Protein AF-A0A251RVS4-F1 (afdb_monomer_lite)

Secondary structure (DSSP, 8-state):
------------S-SS-TT--HHHHHHHHHTT--SSHHHHHHHHHHHHHHHHHHS-TTSHHHHHHHHHHHHHHHHHHHHHHHS-------TT--

Organism: Helianthus annuus (NCBI:txid4232)

Radius of gyration: 18.25 Å; chains: 1; bounding box: 47×35×57 Å

InterPro domains:
  IPR001487 Bromodomain [PF00439] (20-66)
  IPR001487 Bromodomain [PR00503] (25-43)
  IPR001487 Bromodomain [PR00503] (43-62)
  IPR001487 Bromodomain [PS50014] (20-62)
  IPR001487 Bromodomain [SM00297] (1-81)
  IPR036427 Bromodomain-like superfamily [G3DSA:1.20.920.10] (13-90)
  IPR036427 Bromodomain-like superfamily [SSF47370] (21-83)

Sequence (94 aa):
MGGVGTRKNKSTFTDKPILLDLGLVKLNLSKNMYSSPLDFASDVRLVFENAMLYNPKTDEVHGMAHQLLSYFEMLFRPIQAKLPTNQRVNWFLL

Foldseek 3Di:
DDDDDDDDDPDDDPPDDPPQDVVVLVVCVVVVVDPDPVSSLVSLLVNLVVQLVVDDPPDVSNVVSVVVNVVVCVVCVVVVVPDPPDDPPPVPDD

Structure (mmCIF, N/CA/C/O backbone):
data_AF-A0A251RVS4-F1
#
_entry.id   AF-A0A251RVS4-F1
#
loop_
_atom_site.group_PDB
_atom_site.id
_atom_site.type_symbol
_atom_site.label_atom_id
_atom_site.label_alt_id
_atom_site.label_comp_id
_atom_site.label_asym_id
_atom_site.label_entity_id
_atom_site.label_seq_id
_atom_site.pdbx_PDB_ins_code
_atom_site.Cartn_x
_atom_site.Cartn_y
_atom_site.Cartn_z
_atom_site.occupancy
_atom_site.B_iso_or_equiv
_atom_site.auth_seq_id
_atom_site.auth_comp_id
_atom_site.auth_asym_id
_atom_site.auth_atom_id
_atom_site.pdbx_PDB_model_num
ATOM 1 N N . MET A 1 1 ? 14.714 23.353 43.796 1.00 42.38 1 MET A N 1
ATOM 2 C CA . MET A 1 1 ? 13.468 22.580 43.591 1.00 42.38 1 MET A CA 1
ATOM 3 C C . MET A 1 1 ? 12.935 22.903 42.210 1.00 42.38 1 MET A C 1
ATOM 5 O O . MET A 1 1 ? 12.889 24.076 41.876 1.00 42.38 1 MET A O 1
ATOM 9 N N . GLY A 1 2 ? 12.583 21.885 41.425 1.00 36.44 2 GLY A N 1
ATOM 10 C CA . GLY A 1 2 ? 11.978 22.056 40.102 1.00 36.44 2 GLY A CA 1
ATOM 11 C C . GLY A 1 2 ? 12.596 21.156 39.038 1.00 36.44 2 GLY A C 1
ATOM 12 O O . GLY A 1 2 ? 13.162 21.648 38.071 1.00 36.44 2 GLY A O 1
ATOM 13 N N . GLY A 1 3 ? 12.519 19.838 39.229 1.00 43.25 3 GLY A N 1
ATOM 14 C CA . GLY A 1 3 ? 12.667 18.907 38.117 1.00 43.25 3 GLY A CA 1
ATOM 15 C C . GLY A 1 3 ? 11.354 18.844 37.345 1.00 43.25 3 GLY A C 1
ATOM 16 O O . GLY A 1 3 ? 10.309 18.647 37.956 1.00 43.25 3 GLY A O 1
ATOM 17 N N . VAL A 1 4 ? 11.410 18.963 36.020 1.00 46.00 4 VAL A N 1
ATOM 18 C CA . VAL A 1 4 ? 10.419 18.358 35.125 1.00 46.00 4 VAL A CA 1
ATOM 19 C C . VAL A 1 4 ? 11.183 17.759 33.958 1.00 46.00 4 VAL A C 1
ATOM 21 O O . VAL A 1 4 ? 11.909 18.439 33.235 1.00 46.00 4 VAL A O 1
ATOM 24 N N . GLY A 1 5 ? 11.059 16.443 33.843 1.00 42.41 5 GLY A N 1
ATOM 25 C CA . GLY A 1 5 ? 11.677 15.654 32.805 1.00 42.41 5 GLY A CA 1
ATOM 26 C C . GLY A 1 5 ? 11.019 15.827 31.440 1.00 42.41 5 GLY A C 1
ATOM 27 O O . GLY A 1 5 ? 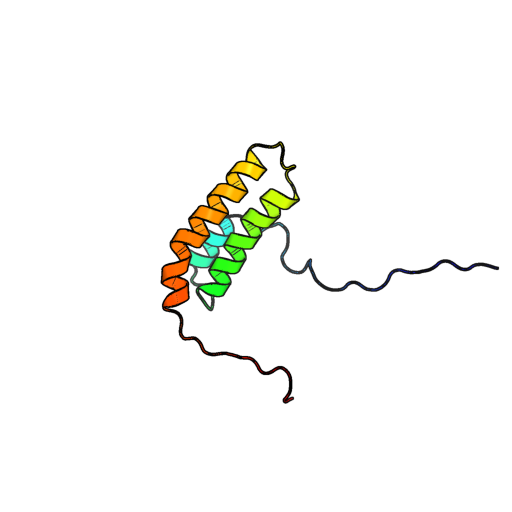9.826 16.076 31.301 1.00 42.41 5 GLY A O 1
ATOM 28 N N . THR A 1 6 ? 11.863 15.559 30.448 1.00 47.44 6 THR A N 1
ATOM 29 C CA . THR A 1 6 ? 11.572 14.792 29.235 1.00 47.44 6 THR A CA 1
ATOM 30 C C . THR A 1 6 ? 10.482 15.315 28.303 1.00 47.44 6 THR A C 1
ATOM 32 O O . THR A 1 6 ? 9.299 15.036 28.472 1.00 47.44 6 THR A O 1
ATOM 35 N N . ARG A 1 7 ? 10.920 15.767 27.128 1.00 39.56 7 ARG A N 1
ATOM 36 C CA . ARG A 1 7 ? 10.502 15.068 25.909 1.00 39.56 7 ARG A CA 1
ATOM 37 C C . ARG A 1 7 ? 11.749 14.6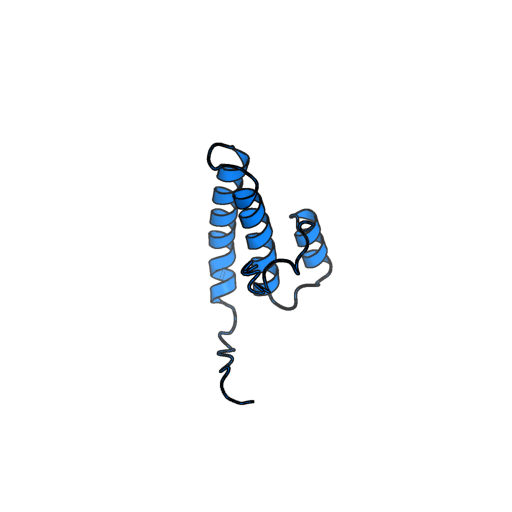32 25.165 1.00 39.56 7 ARG A C 1
ATOM 39 O O . ARG A 1 7 ? 12.457 15.445 24.584 1.00 39.56 7 ARG A O 1
ATOM 46 N N . LYS A 1 8 ? 12.042 13.331 25.238 1.00 44.81 8 LYS A N 1
ATOM 47 C CA . LYS A 1 8 ? 12.976 12.713 24.303 1.00 44.81 8 LYS A CA 1
ATOM 48 C C . LYS A 1 8 ? 12.452 13.011 22.903 1.00 44.81 8 LYS A C 1
ATOM 50 O O . LYS A 1 8 ? 11.310 12.674 22.597 1.00 44.81 8 LYS A O 1
ATOM 55 N N . ASN A 1 9 ? 13.280 13.661 22.099 1.00 42.19 9 ASN A N 1
ATOM 56 C CA . ASN A 1 9 ? 13.092 13.761 20.666 1.00 42.19 9 ASN A CA 1
ATOM 57 C C . ASN A 1 9 ? 12.937 12.337 20.100 1.00 42.19 9 ASN A C 1
ATOM 59 O O . ASN A 1 9 ? 13.912 11.595 20.012 1.00 42.19 9 ASN A O 1
ATOM 63 N N . LYS A 1 10 ? 11.704 11.945 19.770 1.00 42.12 10 LYS A N 1
ATOM 64 C CA . LYS A 1 10 ? 11.425 10.829 18.867 1.00 42.12 10 LYS A CA 1
ATOM 65 C C . LYS A 1 10 ? 11.119 11.438 17.507 1.00 42.12 10 LYS A C 1
ATOM 67 O O . LYS A 1 10 ? 9.962 11.623 17.148 1.00 42.12 10 LYS A O 1
ATOM 72 N N . SER A 1 11 ? 12.170 11.813 16.790 1.00 48.28 11 SER A N 1
ATOM 73 C CA . SER A 1 11 ? 12.065 12.039 15.354 1.00 48.28 11 SER A CA 1
ATOM 74 C C . SER A 1 11 ? 11.687 10.711 14.686 1.00 48.28 11 SER A C 1
ATOM 76 O O . SER A 1 11 ? 12.169 9.663 15.115 1.00 48.28 11 SER A O 1
ATOM 78 N N . THR A 1 12 ? 10.891 10.803 13.616 1.00 47.75 12 THR A N 1
ATOM 79 C CA . THR A 1 12 ? 10.540 9.780 12.602 1.00 47.75 12 THR A CA 1
ATOM 80 C C . THR A 1 12 ? 9.226 8.994 12.795 1.00 47.75 12 THR A C 1
ATOM 82 O O . THR A 1 12 ? 9.188 7.946 13.428 1.00 47.75 12 THR A O 1
ATOM 85 N N . PHE A 1 13 ? 8.144 9.520 12.191 1.00 54.47 13 PHE A N 1
ATOM 86 C CA . PHE A 1 13 ? 7.037 8.761 11.554 1.00 54.47 13 PHE A CA 1
ATOM 87 C C . PHE A 1 13 ? 6.133 9.664 10.670 1.00 54.47 13 PHE A C 1
ATOM 89 O O . PHE A 1 13 ? 5.332 9.165 9.892 1.00 54.47 13 PHE A O 1
ATOM 96 N N . THR A 1 14 ? 6.248 10.997 10.747 1.00 41.88 14 THR A N 1
ATOM 97 C CA . THR A 1 14 ? 5.251 11.943 10.201 1.00 41.88 14 THR A CA 1
ATOM 98 C C . THR A 1 14 ? 5.707 12.766 8.988 1.00 41.88 14 THR A C 1
ATOM 100 O O . THR A 1 14 ? 5.321 13.926 8.885 1.00 41.88 14 THR A O 1
ATOM 103 N N . ASP A 1 15 ? 6.493 12.206 8.066 1.00 51.75 15 ASP A N 1
ATOM 104 C CA . ASP A 1 15 ? 6.853 12.934 6.828 1.00 51.75 15 ASP A CA 1
ATOM 105 C C . ASP A 1 15 ? 5.963 12.571 5.626 1.00 51.75 15 ASP A C 1
ATOM 107 O O . ASP A 1 15 ? 5.922 13.311 4.644 1.00 51.75 15 ASP A O 1
ATOM 111 N N . LYS A 1 16 ? 5.181 11.481 5.702 1.00 52.38 16 LYS A N 1
ATOM 112 C CA . LYS A 1 16 ? 4.075 11.235 4.764 1.00 52.38 16 LYS A CA 1
ATOM 113 C C . LYS A 1 16 ? 2.770 11.703 5.406 1.00 52.38 16 LYS A C 1
ATOM 115 O O . LYS A 1 16 ? 2.322 11.076 6.366 1.00 52.38 16 LYS A O 1
ATOM 120 N N . PRO A 1 17 ? 2.162 12.805 4.933 1.00 52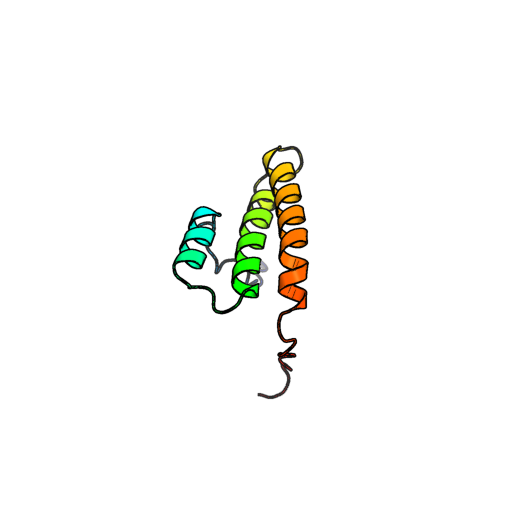.88 17 PRO A N 1
ATOM 121 C CA . PRO A 1 17 ? 0.894 13.257 5.478 1.00 52.88 17 PRO A CA 1
ATOM 122 C C . PRO A 1 17 ? -0.187 12.191 5.260 1.00 52.88 17 PRO A C 1
ATOM 124 O O . PRO A 1 17 ? -0.144 11.422 4.301 1.00 52.88 17 PRO A O 1
ATOM 127 N N . ILE A 1 18 ? -1.206 12.225 6.119 1.00 57.25 18 ILE A N 1
ATOM 128 C CA . ILE A 1 18 ? -2.427 11.391 6.147 1.00 57.25 18 ILE A CA 1
ATOM 129 C C . ILE A 1 18 ? -3.262 11.522 4.839 1.00 57.25 18 ILE A C 1
ATOM 131 O O . ILE A 1 18 ? -4.357 10.994 4.719 1.00 57.25 18 ILE A O 1
ATOM 135 N N . LEU A 1 19 ? -2.744 12.226 3.829 1.00 68.62 19 LEU A N 1
ATOM 136 C CA . LEU A 1 19 ? -3.359 12.474 2.524 1.00 68.62 19 LEU A CA 1
ATOM 137 C C . LEU A 1 19 ? -3.236 11.293 1.551 1.00 68.62 19 LEU A C 1
ATOM 139 O O . LEU A 1 19 ? -3.697 11.392 0.417 1.00 68.62 19 LEU A O 1
ATOM 143 N N . LEU A 1 20 ? -2.567 10.208 1.944 1.00 86.00 20 LEU A N 1
ATOM 144 C CA . LEU A 1 20 ? -2.420 9.049 1.078 1.00 86.00 20 LEU A CA 1
ATOM 145 C C . LEU A 1 20 ? -3.674 8.176 1.143 1.00 86.00 20 LEU A C 1
ATOM 147 O O . LEU A 1 20 ? -3.940 7.514 2.144 1.00 86.00 20 LEU A O 1
ATOM 151 N N . ASP A 1 21 ? -4.405 8.151 0.037 1.00 93.38 21 ASP A N 1
ATOM 152 C CA . ASP A 1 21 ? -5.499 7.227 -0.235 1.00 93.38 21 ASP A CA 1
ATOM 153 C C . ASP A 1 21 ? -5.247 6.474 -1.555 1.00 93.38 21 ASP A C 1
ATOM 155 O O . ASP A 1 21 ? -4.307 6.767 -2.303 1.00 93.38 21 ASP A O 1
ATOM 159 N N . LEU A 1 22 ? -6.092 5.488 -1.871 1.00 95.00 22 LEU A N 1
ATOM 160 C CA . LEU A 1 22 ? -5.952 4.713 -3.111 1.00 95.00 22 LEU A CA 1
ATOM 161 C C . LEU A 1 22 ? -6.158 5.559 -4.381 1.00 95.00 22 LEU A C 1
ATOM 163 O O . LEU A 1 22 ? -5.671 5.179 -5.447 1.00 95.00 22 LEU A O 1
ATOM 167 N N . GLY A 1 23 ? -6.849 6.698 -4.290 1.00 95.81 23 GLY A N 1
ATOM 168 C CA . GLY A 1 23 ? -6.985 7.659 -5.382 1.00 95.81 23 GLY A CA 1
ATOM 169 C C . GLY A 1 23 ? -5.653 8.334 -5.706 1.00 95.81 23 GLY A C 1
ATOM 170 O O . GLY A 1 23 ? -5.256 8.376 -6.874 1.00 95.81 23 GLY A O 1
ATOM 171 N N . LEU A 1 24 ? -4.920 8.778 -4.684 1.00 94.94 24 LEU A N 1
ATOM 172 C CA . LEU A 1 24 ? -3.580 9.339 -4.833 1.00 94.94 24 LEU A CA 1
ATOM 173 C C . LEU A 1 24 ? -2.571 8.284 -5.305 1.00 94.94 24 LEU A C 1
ATOM 175 O O . LEU A 1 24 ? -1.799 8.557 -6.224 1.00 94.94 24 LEU A O 1
ATOM 179 N N . VAL A 1 25 ? -2.618 7.063 -4.759 1.00 96.44 25 VAL A N 1
ATOM 180 C CA . VAL A 1 25 ? -1.775 5.949 -5.233 1.00 96.44 25 VAL A CA 1
ATOM 181 C C . VAL A 1 25 ? -2.018 5.673 -6.718 1.00 96.44 25 VAL A C 1
ATOM 183 O O . VAL A 1 25 ? -1.073 5.577 -7.503 1.00 96.44 25 VAL A O 1
ATOM 186 N N . LYS A 1 26 ? -3.288 5.599 -7.136 1.00 97.12 26 LYS A N 1
ATOM 187 C CA . LYS A 1 26 ? -3.664 5.409 -8.543 1.00 97.12 26 LYS A CA 1
ATOM 188 C C . LYS A 1 26 ? -3.153 6.551 -9.422 1.00 97.12 26 LYS A C 1
ATOM 190 O O . LYS A 1 26 ? -2.632 6.294 -10.508 1.00 97.12 26 LYS A O 1
ATOM 195 N N . LEU A 1 27 ? -3.279 7.796 -8.962 1.00 96.62 27 LEU A N 1
ATOM 196 C CA . LEU A 1 27 ? -2.784 8.970 -9.678 1.00 96.62 27 LEU A CA 1
ATOM 197 C C . LEU A 1 27 ? -1.263 8.906 -9.863 1.00 96.62 27 LEU A C 1
ATOM 199 O O . LEU A 1 27 ? -0.783 9.051 -10.987 1.00 96.62 27 LEU A O 1
ATOM 203 N N . ASN A 1 28 ? -0.517 8.643 -8.792 1.00 96.25 28 ASN A N 1
ATOM 204 C CA . ASN A 1 28 ? 0.942 8.551 -8.819 1.00 96.25 28 ASN A CA 1
ATOM 205 C C . ASN A 1 28 ? 1.424 7.416 -9.727 1.00 96.25 28 ASN A C 1
ATOM 207 O O . ASN A 1 28 ? 2.350 7.617 -10.515 1.00 96.25 28 ASN A O 1
ATOM 211 N N . LEU A 1 29 ? 0.745 6.265 -9.694 1.00 97.12 29 LEU A N 1
ATOM 212 C CA . LEU A 1 29 ? 1.021 5.157 -10.606 1.00 97.12 29 LEU A CA 1
ATOM 213 C C . LEU A 1 29 ? 0.788 5.570 -12.067 1.00 97.12 29 LEU A C 1
ATOM 215 O O . LEU A 1 29 ? 1.655 5.354 -12.907 1.00 97.12 29 LEU A O 1
ATOM 219 N N . SER A 1 30 ? -0.340 6.226 -12.365 1.00 97.81 30 SER A N 1
ATOM 220 C CA . SER A 1 30 ? -0.673 6.673 -13.730 1.00 97.81 30 SER A CA 1
ATOM 221 C C . SER A 1 30 ? 0.277 7.741 -14.280 1.00 97.81 30 SER A C 1
ATOM 223 O O . SER A 1 30 ? 0.473 7.834 -15.488 1.00 97.81 30 SER A O 1
ATOM 225 N N . LYS A 1 31 ? 0.882 8.536 -13.391 1.00 97.56 31 LYS A N 1
ATOM 226 C CA . LYS A 1 31 ? 1.860 9.577 -13.724 1.00 97.56 31 LYS A CA 1
ATOM 227 C C . LYS A 1 31 ? 3.306 9.076 -13.701 1.00 97.56 31 LYS A C 1
ATOM 229 O O . LYS A 1 31 ? 4.215 9.884 -13.849 1.00 97.56 31 LYS A O 1
ATOM 234 N N . ASN A 1 32 ? 3.519 7.771 -13.515 1.00 96.31 32 ASN A N 1
ATOM 235 C CA . ASN A 1 32 ? 4.842 7.153 -13.453 1.00 96.31 32 ASN A CA 1
ATOM 236 C C . ASN A 1 32 ? 5.756 7.791 -12.380 1.00 96.31 32 ASN A C 1
ATOM 238 O O . ASN A 1 32 ? 6.956 7.953 -12.587 1.00 96.31 32 ASN A O 1
ATOM 242 N N . MET A 1 33 ? 5.169 8.168 -11.235 1.00 96.25 33 MET A N 1
ATOM 243 C CA . MET A 1 33 ? 5.850 8.861 -10.127 1.00 96.25 33 MET A CA 1
ATOM 244 C C . MET A 1 33 ? 6.624 7.920 -9.193 1.00 96.25 33 MET A C 1
ATOM 246 O O . MET A 1 33 ? 7.327 8.385 -8.300 1.00 96.25 33 MET A O 1
ATOM 250 N N . TYR A 1 34 ? 6.477 6.605 -9.361 1.00 96.19 34 TYR A N 1
ATOM 251 C CA . TYR A 1 34 ? 7.183 5.608 -8.562 1.00 96.19 34 TYR A CA 1
ATOM 252 C C . TYR A 1 34 ? 8.486 5.198 -9.244 1.00 96.19 34 TYR A C 1
ATOM 254 O O . TYR A 1 34 ? 8.470 4.688 -10.363 1.00 96.19 34 TYR A O 1
ATOM 262 N N . SER A 1 35 ? 9.607 5.378 -8.544 1.00 94.81 35 SER A N 1
ATOM 263 C CA . SER A 1 35 ? 10.936 4.970 -9.016 1.00 94.81 35 SER A CA 1
ATOM 264 C C . SER A 1 35 ? 11.096 3.450 -9.069 1.00 94.81 35 SER A C 1
ATOM 266 O O . SER A 1 35 ? 11.891 2.933 -9.852 1.00 94.81 35 SER A O 1
ATOM 268 N N . SER A 1 36 ? 10.340 2.722 -8.243 1.00 95.00 36 SER A N 1
ATOM 269 C CA . SER A 1 36 ? 10.341 1.264 -8.210 1.00 95.00 36 SER A CA 1
ATOM 270 C C . SER A 1 36 ? 8.961 0.680 -7.877 1.00 95.00 36 SER A C 1
ATOM 272 O O . SER A 1 36 ? 8.137 1.333 -7.228 1.00 95.00 36 SER A O 1
ATOM 274 N N . PRO A 1 37 ? 8.708 -0.598 -8.223 1.00 95.62 37 PRO A N 1
ATOM 275 C CA . PRO A 1 37 ? 7.518 -1.310 -7.755 1.00 95.62 37 PRO A CA 1
ATOM 276 C C . PRO A 1 37 ? 7.409 -1.385 -6.223 1.00 95.62 37 PRO A C 1
ATOM 278 O O . PRO A 1 37 ? 6.304 -1.493 -5.695 1.00 95.62 37 PRO A O 1
ATOM 281 N N . LEU A 1 38 ? 8.535 -1.320 -5.499 1.00 95.75 38 LEU A N 1
ATOM 282 C CA . LEU A 1 38 ? 8.553 -1.334 -4.033 1.00 95.75 38 LEU A CA 1
ATOM 283 C C . LEU A 1 38 ? 8.046 -0.018 -3.432 1.00 95.75 38 LEU A C 1
ATOM 285 O O . LEU A 1 38 ? 7.395 -0.049 -2.387 1.00 95.75 38 LEU A O 1
ATOM 289 N N . ASP A 1 39 ? 8.283 1.115 -4.096 1.00 95.38 39 ASP A N 1
ATOM 290 C CA . ASP A 1 39 ? 7.758 2.416 -3.659 1.00 95.38 39 ASP A CA 1
ATOM 291 C C . ASP A 1 39 ? 6.230 2.445 -3.771 1.00 95.38 39 ASP A C 1
ATOM 293 O O . ASP A 1 39 ? 5.541 2.844 -2.832 1.00 95.38 39 ASP A O 1
ATOM 297 N N . PHE A 1 40 ? 5.698 1.918 -4.879 1.00 96.50 40 PHE A N 1
ATOM 298 C CA . PHE A 1 40 ? 4.260 1.713 -5.067 1.00 96.50 40 PHE A CA 1
ATOM 299 C C . PHE A 1 40 ? 3.668 0.813 -3.974 1.00 96.50 40 PHE A C 1
ATOM 301 O O . PHE A 1 40 ? 2.661 1.160 -3.357 1.00 96.50 40 PHE A O 1
ATOM 308 N N . ALA A 1 41 ? 4.305 -0.328 -3.696 1.00 97.19 41 ALA A N 1
ATOM 309 C CA . ALA A 1 41 ? 3.817 -1.248 -2.674 1.00 97.19 41 ALA A CA 1
ATOM 310 C C . ALA A 1 41 ? 3.847 -0.641 -1.269 1.00 97.19 41 ALA A C 1
ATOM 312 O O . ALA A 1 41 ? 2.939 -0.883 -0.478 1.00 97.19 41 ALA A O 1
ATOM 313 N N . SER A 1 42 ? 4.862 0.167 -0.963 1.00 95.88 42 SER A N 1
ATOM 314 C CA . SER A 1 42 ? 4.969 0.857 0.325 1.00 95.88 42 SER A CA 1
ATOM 315 C C . SER A 1 42 ? 3.816 1.838 0.540 1.00 95.88 42 SER A C 1
ATOM 317 O O . SER A 1 42 ? 3.275 1.910 1.640 1.00 95.88 42 SER A O 1
ATOM 319 N N . ASP A 1 43 ? 3.392 2.543 -0.508 1.00 96.12 43 ASP A N 1
ATOM 320 C CA . ASP A 1 43 ? 2.236 3.436 -0.436 1.00 96.12 43 ASP A CA 1
ATOM 321 C C . ASP A 1 43 ? 0.919 2.679 -0.239 1.00 96.12 43 ASP A C 1
ATOM 323 O O . ASP A 1 43 ? 0.116 3.059 0.610 1.00 96.12 43 ASP A O 1
ATOM 327 N N . VAL A 1 44 ? 0.704 1.577 -0.965 1.00 97.25 44 VAL A N 1
ATOM 328 C CA . VAL A 1 44 ? -0.501 0.747 -0.789 1.00 97.25 44 VAL A CA 1
ATOM 329 C C . VAL A 1 44 ? -0.588 0.192 0.636 1.00 97.25 44 VAL A C 1
ATOM 331 O O . VAL A 1 44 ? -1.651 0.261 1.256 1.00 97.25 44 VAL A O 1
ATOM 334 N N . ARG A 1 45 ? 0.527 -0.318 1.177 1.00 97.62 45 ARG A N 1
ATOM 335 C CA . ARG A 1 45 ? 0.606 -0.806 2.564 1.00 97.62 45 ARG A CA 1
ATOM 336 C C . ARG A 1 45 ? 0.229 0.286 3.552 1.00 97.62 45 ARG A C 1
ATOM 338 O O . ARG A 1 45 ? -0.642 0.062 4.386 1.00 97.62 45 ARG A O 1
ATOM 345 N N . LEU A 1 46 ? 0.803 1.478 3.391 1.00 95.56 46 LEU A N 1
ATOM 346 C CA . LEU A 1 46 ? 0.546 2.606 4.278 1.00 95.56 46 LEU A CA 1
ATOM 347 C C . LEU A 1 46 ? -0.935 3.013 4.298 1.00 95.56 46 LEU A C 1
ATOM 349 O O . LEU A 1 46 ? -1.457 3.330 5.364 1.00 95.56 46 LEU A O 1
ATOM 353 N N . VAL A 1 47 ? -1.639 2.964 3.160 1.00 95.56 47 VAL A N 1
ATOM 354 C CA . VAL A 1 47 ? -3.088 3.243 3.115 1.00 95.56 47 VAL A CA 1
ATOM 355 C C . VAL A 1 47 ? -3.863 2.279 4.019 1.00 95.56 47 VAL A C 1
ATOM 357 O O . VAL A 1 47 ? -4.675 2.714 4.839 1.00 95.56 47 VA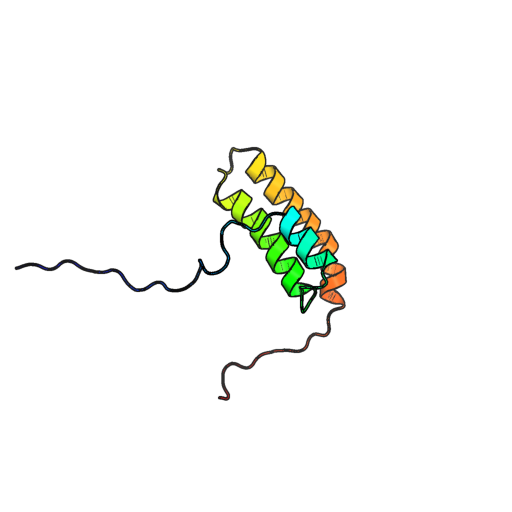L A O 1
ATOM 360 N N . PHE A 1 48 ? -3.610 0.973 3.904 1.00 96.75 48 PHE A N 1
ATOM 361 C CA . PHE A 1 48 ? -4.326 -0.027 4.700 1.00 96.75 48 PHE A CA 1
ATOM 362 C C . PHE A 1 48 ? -3.875 -0.059 6.163 1.00 96.75 48 PHE A C 1
ATOM 364 O O . PHE A 1 48 ? -4.708 -0.220 7.053 1.00 96.75 48 PHE A O 1
ATOM 371 N N . GLU A 1 49 ? -2.587 0.141 6.435 1.00 95.06 49 GLU A N 1
ATOM 372 C CA . GLU A 1 49 ? -2.053 0.261 7.795 1.00 95.06 49 GLU A CA 1
ATOM 373 C C . GLU A 1 49 ? -2.652 1.465 8.523 1.00 95.06 49 GLU A C 1
ATOM 375 O O . GLU A 1 49 ? -3.083 1.327 9.666 1.00 95.06 49 GLU A O 1
ATOM 380 N N . ASN A 1 50 ? -2.786 2.612 7.851 1.00 92.12 50 ASN A N 1
ATOM 381 C CA . ASN A 1 50 ? -3.464 3.779 8.412 1.00 92.12 50 ASN A CA 1
ATOM 382 C C . ASN A 1 50 ? -4.949 3.500 8.660 1.00 92.12 50 ASN A C 1
ATOM 384 O O . ASN A 1 50 ? -5.467 3.847 9.721 1.00 92.12 50 ASN A O 1
ATOM 388 N N . ALA A 1 51 ? -5.638 2.827 7.733 1.00 93.88 51 ALA A N 1
ATOM 389 C CA . ALA A 1 51 ? -7.026 2.427 7.954 1.00 93.88 51 ALA A CA 1
ATOM 390 C C . ALA A 1 51 ? -7.163 1.525 9.195 1.00 93.88 51 ALA A C 1
ATOM 392 O O . ALA A 1 51 ? -8.052 1.747 10.011 1.00 93.88 51 ALA A O 1
ATOM 393 N N . MET A 1 52 ? -6.256 0.571 9.405 1.00 95.44 52 MET A N 1
ATOM 394 C CA . MET A 1 52 ? -6.251 -0.265 10.612 1.00 95.44 52 MET A CA 1
ATOM 395 C C . MET A 1 52 ? -5.823 0.490 11.881 1.00 95.44 52 MET A C 1
ATOM 397 O O . MET A 1 52 ? -6.255 0.129 12.973 1.00 95.44 52 MET A O 1
ATOM 401 N N . LEU A 1 53 ? -4.978 1.517 11.758 1.00 92.75 53 LEU A N 1
ATOM 402 C CA . LEU A 1 53 ? -4.511 2.340 12.875 1.00 92.75 53 LEU A CA 1
ATOM 403 C C . LEU A 1 53 ? -5.614 3.259 13.409 1.00 92.75 53 LEU A C 1
ATOM 405 O O . LEU A 1 53 ? -5.760 3.402 14.621 1.00 92.75 53 LEU A O 1
ATOM 409 N N . TYR A 1 54 ? -6.369 3.892 12.510 1.00 89.88 54 TYR A N 1
ATOM 410 C CA . TYR A 1 54 ? -7.400 4.864 12.876 1.00 89.88 54 TYR A CA 1
ATOM 411 C C . TYR A 1 54 ? -8.765 4.232 13.164 1.00 89.88 54 TYR A C 1
ATOM 413 O O . TYR A 1 54 ? -9.580 4.866 13.830 1.00 89.88 54 TYR A O 1
ATOM 421 N N . ASN A 1 55 ? -9.012 3.000 12.704 1.00 92.94 55 ASN A N 1
ATOM 422 C CA . ASN A 1 55 ? -10.265 2.287 12.952 1.00 92.94 55 ASN A CA 1
ATOM 423 C C . ASN A 1 55 ? -10.041 1.129 13.946 1.00 92.94 55 ASN A C 1
ATOM 425 O O . ASN A 1 55 ? -9.178 0.278 13.704 1.00 92.94 55 ASN A O 1
ATOM 429 N N . PRO A 1 56 ? -10.800 1.062 15.057 1.00 95.94 56 PRO A N 1
ATOM 430 C CA . PRO A 1 56 ? -10.766 -0.055 15.998 1.00 95.94 56 PRO A CA 1
ATOM 431 C C . PRO A 1 56 ? -10.978 -1.420 15.335 1.00 95.94 56 PRO A C 1
ATOM 433 O O . PRO A 1 56 ? -11.681 -1.547 14.339 1.00 95.94 56 PRO A O 1
ATOM 436 N N . LYS A 1 57 ? -10.449 -2.485 15.951 1.00 95.56 57 LYS A N 1
ATOM 437 C CA . LYS A 1 57 ? -10.597 -3.870 15.453 1.00 95.56 57 LYS A CA 1
ATOM 438 C C . LYS A 1 57 ? -12.045 -4.363 15.353 1.00 95.56 57 LYS A C 1
ATOM 440 O O . LYS A 1 57 ? -12.295 -5.354 14.677 1.00 95.56 57 LYS A O 1
ATOM 445 N N . THR A 1 58 ? -12.965 -3.725 16.071 1.00 96.56 58 THR A N 1
ATOM 446 C CA . THR A 1 58 ? -14.404 -4.017 16.046 1.00 96.56 58 THR A CA 1
ATOM 447 C C . THR A 1 58 ? -15.103 -3.461 14.813 1.00 96.56 58 THR A C 1
ATOM 449 O O . THR A 1 58 ? -16.221 -3.876 14.524 1.00 9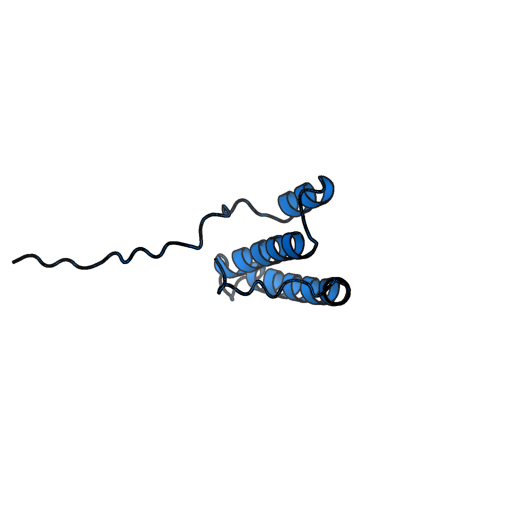6.56 58 THR A O 1
ATOM 452 N N . ASP A 1 59 ? -14.464 -2.537 14.099 1.00 97.25 59 ASP A N 1
ATOM 453 C CA . ASP A 1 59 ? -15.077 -1.826 12.989 1.00 97.25 59 ASP A CA 1
ATOM 454 C C . ASP A 1 59 ? -14.850 -2.587 11.685 1.00 97.25 59 ASP A C 1
ATOM 456 O O . ASP A 1 59 ? -13.755 -3.085 11.402 1.00 97.25 59 ASP A O 1
ATOM 460 N N . GLU A 1 60 ? -15.877 -2.622 10.836 1.00 97.69 60 GLU A N 1
ATOM 461 C CA . GLU A 1 60 ? -15.806 -3.298 9.537 1.00 97.69 60 GLU A CA 1
ATOM 462 C C . GLU A 1 60 ? -14.671 -2.751 8.663 1.00 97.69 60 GLU A C 1
ATOM 464 O O . GLU A 1 60 ? -14.023 -3.511 7.945 1.00 97.69 60 GLU A O 1
ATOM 469 N N . VAL A 1 61 ? -14.369 -1.452 8.768 1.00 96.12 61 VAL A N 1
ATOM 470 C CA . VAL A 1 61 ? -13.265 -0.806 8.041 1.00 96.12 61 VAL A CA 1
ATOM 471 C C . VAL A 1 61 ? -11.918 -1.440 8.386 1.00 96.12 61 VAL A C 1
ATOM 473 O O . VAL A 1 61 ? -11.116 -1.685 7.485 1.00 96.12 61 VAL A O 1
ATOM 476 N N . HIS A 1 62 ? -11.676 -1.766 9.659 1.00 97.50 62 HIS A N 1
ATOM 477 C CA . HIS A 1 62 ? -10.448 -2.442 10.076 1.00 97.50 62 HIS A CA 1
ATOM 478 C C . HIS A 1 62 ? -10.360 -3.843 9.460 1.00 97.50 62 HIS A C 1
ATOM 480 O O . HIS A 1 62 ? -9.327 -4.220 8.901 1.00 97.50 62 HIS A O 1
ATOM 486 N N . GLY A 1 63 ? -11.460 -4.601 9.518 1.00 98.12 63 GLY A N 1
ATOM 487 C CA . GLY A 1 63 ? -11.543 -5.938 8.928 1.00 98.12 63 GLY A CA 1
ATOM 488 C C . GLY A 1 63 ? -11.314 -5.930 7.414 1.00 98.12 63 GLY A C 1
ATOM 489 O O . GLY A 1 63 ? -10.503 -6.707 6.904 1.00 98.12 63 GLY A O 1
ATOM 490 N N . MET A 1 64 ? -11.965 -5.011 6.698 1.00 98.12 64 MET A N 1
ATOM 491 C CA . MET A 1 64 ? -11.801 -4.845 5.252 1.00 98.12 64 MET A CA 1
ATOM 492 C C . MET A 1 64 ? -10.378 -4.422 4.879 1.00 98.12 64 MET A C 1
ATOM 494 O O . MET A 1 64 ? -9.806 -4.982 3.945 1.00 98.12 64 MET A O 1
ATOM 498 N N . ALA A 1 65 ? -9.772 -3.485 5.616 1.00 97.94 65 ALA A N 1
ATOM 499 C CA . ALA A 1 65 ? -8.395 -3.055 5.372 1.00 97.94 65 ALA A CA 1
ATOM 500 C C . ALA A 1 65 ? -7.401 -4.218 5.508 1.00 97.94 65 ALA A C 1
ATOM 502 O O . ALA A 1 65 ? -6.548 -4.407 4.640 1.00 97.94 65 ALA A O 1
ATOM 503 N N . HIS A 1 66 ? -7.560 -5.053 6.538 1.00 98.25 66 HIS A N 1
ATOM 504 C CA . HIS A 1 66 ? -6.738 -6.249 6.723 1.00 98.25 66 HIS A CA 1
ATOM 505 C C . HIS A 1 66 ? -6.895 -7.256 5.567 1.00 98.25 66 HIS A C 1
ATOM 507 O O . HIS A 1 66 ? -5.906 -7.801 5.061 1.00 98.25 66 HIS A O 1
ATOM 513 N N . GLN A 1 67 ? -8.133 -7.512 5.125 1.00 98.50 67 GLN A N 1
ATOM 514 C CA . GLN A 1 67 ? -8.413 -8.422 4.006 1.00 98.50 67 GLN A CA 1
ATOM 515 C C . GLN A 1 67 ? -7.812 -7.914 2.690 1.00 98.50 67 GLN A C 1
ATOM 517 O O . GLN A 1 67 ? -7.157 -8.674 1.975 1.00 98.50 67 GLN A O 1
ATOM 522 N N . LEU A 1 68 ? -7.988 -6.627 2.388 1.00 98.56 68 LEU A N 1
ATOM 523 C CA . LEU A 1 68 ? -7.472 -6.012 1.167 1.00 98.56 68 LEU A CA 1
ATOM 524 C C . LEU A 1 68 ? -5.943 -5.949 1.155 1.00 98.56 68 LEU A C 1
ATOM 526 O O . LEU A 1 68 ? -5.344 -6.238 0.119 1.00 98.56 68 LEU A O 1
ATOM 530 N N . LEU A 1 69 ? -5.304 -5.667 2.295 1.00 98.44 69 LEU A N 1
ATOM 531 C CA . LEU A 1 69 ? -3.848 -5.740 2.420 1.00 98.44 69 LEU A CA 1
ATOM 532 C C . LEU A 1 69 ? -3.337 -7.164 2.162 1.00 98.44 69 LEU A C 1
ATOM 534 O O . LEU A 1 69 ? -2.391 -7.360 1.402 1.00 98.44 69 LEU A O 1
ATOM 538 N N . SER A 1 70 ? -4.001 -8.175 2.727 1.00 98.50 70 SER A N 1
ATOM 539 C CA . SER A 1 70 ? -3.644 -9.583 2.500 1.00 98.50 70 SER A CA 1
ATOM 540 C C . SER A 1 70 ? -3.769 -9.974 1.022 1.00 98.50 70 SER A C 1
ATOM 542 O O . SER A 1 70 ? -2.894 -10.645 0.470 1.00 98.50 70 SER A O 1
ATOM 544 N N . TYR A 1 71 ? -4.837 -9.521 0.361 1.00 98.50 71 TYR A N 1
ATOM 545 C CA . TYR A 1 71 ? -5.049 -9.744 -1.067 1.00 98.50 71 TYR A CA 1
ATOM 546 C C . TYR A 1 71 ? -3.995 -9.028 -1.921 1.00 98.50 71 TYR A C 1
ATOM 548 O O . TYR A 1 71 ? -3.458 -9.611 -2.865 1.00 98.50 71 TYR A O 1
ATOM 556 N N . PHE A 1 72 ? -3.635 -7.796 -1.556 1.00 98.50 72 PHE A N 1
ATOM 557 C CA . PHE A 1 72 ? -2.552 -7.058 -2.197 1.00 98.50 72 PHE A CA 1
ATOM 558 C C . PHE A 1 72 ? -1.219 -7.814 -2.114 1.00 98.50 72 PHE A C 1
ATOM 560 O O . PHE A 1 72 ? -0.584 -8.020 -3.145 1.00 98.50 72 PHE A O 1
ATOM 567 N N . GLU A 1 73 ? -0.816 -8.298 -0.934 1.00 98.38 73 GLU A N 1
ATOM 568 C CA . GLU A 1 73 ? 0.443 -9.044 -0.778 1.00 98.38 73 GLU A CA 1
ATOM 569 C C . GLU A 1 73 ? 0.465 -10.334 -1.606 1.00 98.38 73 GLU A C 1
ATOM 571 O O . GLU A 1 73 ? 1.494 -10.693 -2.186 1.00 98.38 73 GLU A O 1
ATOM 576 N N . MET A 1 74 ? -0.673 -11.027 -1.706 1.00 98.31 74 MET A N 1
ATOM 577 C CA . MET A 1 74 ? -0.805 -12.208 -2.559 1.00 98.31 74 MET A CA 1
ATOM 578 C C . MET A 1 74 ? -0.535 -11.867 -4.032 1.00 98.31 74 MET A C 1
ATOM 580 O O . MET A 1 74 ? 0.210 -12.587 -4.700 1.00 98.31 74 MET A O 1
ATOM 584 N N . LEU A 1 75 ? -1.101 -10.764 -4.527 1.00 98.12 75 LEU A N 1
ATOM 585 C CA . LEU A 1 75 ? -0.911 -10.305 -5.905 1.00 98.12 75 LEU A CA 1
ATOM 586 C C . LEU A 1 75 ? 0.486 -9.726 -6.156 1.00 98.12 75 LEU A C 1
ATOM 588 O O . LEU A 1 75 ? 1.028 -9.877 -7.250 1.00 98.12 75 LEU A O 1
ATOM 592 N N . PHE A 1 76 ? 1.079 -9.068 -5.160 1.00 97.44 76 PHE A N 1
ATOM 593 C CA . PHE A 1 76 ? 2.367 -8.398 -5.300 1.00 97.44 76 PHE A CA 1
ATOM 594 C C . PHE A 1 76 ? 3.554 -9.361 -5.169 1.00 97.44 76 PHE A C 1
ATOM 596 O O . PHE A 1 76 ? 4.597 -9.145 -5.787 1.00 97.44 76 PHE A O 1
ATOM 603 N N . ARG A 1 77 ? 3.405 -10.472 -4.435 1.00 96.94 77 ARG A N 1
ATOM 604 C CA . ARG A 1 77 ? 4.478 -11.457 -4.209 1.00 96.94 77 ARG A CA 1
ATOM 605 C C . ARG A 1 77 ? 5.174 -11.935 -5.499 1.00 96.94 77 ARG A C 1
ATOM 607 O O . ARG A 1 77 ? 6.406 -11.922 -5.518 1.00 96.94 77 ARG A O 1
ATOM 614 N N . PRO A 1 78 ? 4.475 -12.328 -6.584 1.00 96.50 78 PRO A N 1
ATOM 615 C CA . PRO A 1 78 ? 5.135 -12.734 -7.828 1.00 96.50 78 PRO A CA 1
ATOM 616 C C . PRO A 1 78 ? 5.892 -11.596 -8.523 1.00 96.50 78 PRO A C 1
ATOM 618 O O . PRO A 1 78 ? 6.877 -11.859 -9.209 1.00 96.50 78 PRO A O 1
ATOM 621 N N . ILE A 1 79 ? 5.445 -10.345 -8.364 1.00 95.12 79 ILE A N 1
ATOM 622 C CA . ILE A 1 79 ? 6.144 -9.159 -8.880 1.00 95.12 79 ILE A CA 1
ATOM 623 C C . ILE A 1 79 ? 7.430 -8.966 -8.081 1.00 95.12 79 ILE A C 1
ATOM 625 O O . ILE A 1 79 ? 8.506 -8.882 -8.666 1.00 95.12 79 ILE A O 1
ATOM 629 N N . GLN A 1 80 ? 7.328 -8.987 -6.750 1.00 93.88 80 GLN A N 1
ATOM 630 C CA . GLN A 1 80 ? 8.462 -8.837 -5.842 1.00 93.88 80 GLN A CA 1
ATOM 631 C C . GLN A 1 80 ? 9.544 -9.900 -6.082 1.00 93.88 80 GLN A C 1
ATOM 633 O O . GLN A 1 80 ? 10.726 -9.573 -6.093 1.00 93.88 80 GLN A O 1
ATOM 638 N N . ALA A 1 81 ? 9.154 -11.153 -6.337 1.00 93.94 81 ALA A N 1
ATOM 639 C CA . ALA A 1 81 ? 10.083 -12.248 -6.625 1.00 93.94 81 ALA A CA 1
ATOM 640 C C . ALA A 1 81 ? 10.874 -12.072 -7.936 1.00 93.94 81 ALA A C 1
ATOM 642 O O . ALA A 1 81 ? 11.931 -12.675 -8.095 1.00 93.94 81 ALA A O 1
ATOM 643 N N . LYS A 1 82 ? 10.367 -11.266 -8.878 1.00 93.00 82 LYS A N 1
ATOM 644 C CA . LYS A 1 8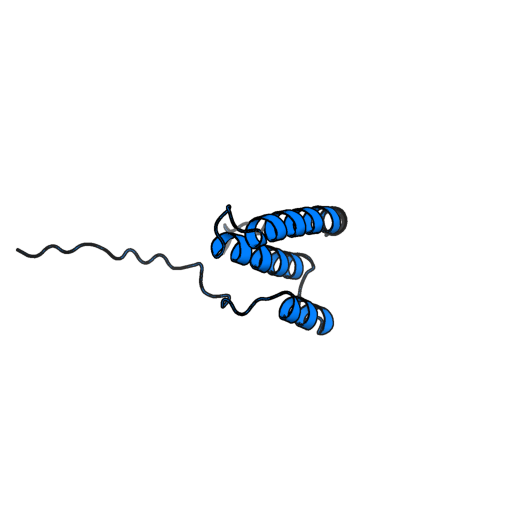2 ? 11.029 -10.969 -10.159 1.00 93.00 82 LYS A CA 1
ATOM 645 C C . LYS A 1 82 ? 11.936 -9.741 -10.095 1.00 93.00 82 LYS A C 1
ATOM 647 O O . LYS A 1 82 ? 12.646 -9.475 -11.063 1.00 93.00 82 LYS A O 1
ATOM 652 N N . LEU A 1 83 ? 11.897 -8.972 -9.006 1.00 90.31 83 LEU A N 1
ATOM 653 C CA . LEU A 1 83 ? 12.744 -7.794 -8.873 1.00 90.31 83 LEU A CA 1
ATOM 654 C C . LEU A 1 83 ? 14.208 -8.221 -8.705 1.00 90.31 83 LEU A C 1
ATOM 656 O O . LEU A 1 83 ? 14.489 -9.150 -7.941 1.00 90.31 83 LEU A O 1
ATOM 660 N N . PRO A 1 84 ? 15.154 -7.547 -9.380 1.00 83.00 84 PRO A N 1
ATOM 661 C CA . PRO A 1 84 ? 16.568 -7.812 -9.176 1.00 83.00 84 PRO A CA 1
ATOM 662 C C . PRO A 1 84 ? 16.914 -7.578 -7.705 1.00 83.00 84 PRO A C 1
ATOM 664 O O . PRO A 1 84 ? 16.668 -6.508 -7.147 1.00 83.00 84 PRO A O 1
ATOM 667 N N . THR A 1 85 ? 17.489 -8.588 -7.057 1.00 69.69 85 THR A N 1
ATOM 668 C CA . THR A 1 85 ? 17.934 -8.487 -5.667 1.00 69.69 85 THR A CA 1
ATOM 669 C C . THR A 1 85 ? 19.243 -7.699 -5.627 1.00 69.69 85 THR A C 1
ATOM 671 O O . THR A 1 85 ? 20.313 -8.289 -5.546 1.00 69.69 85 THR A O 1
ATOM 674 N N . ASN A 1 86 ? 19.193 -6.369 -5.751 1.00 61.09 86 ASN A N 1
ATOM 675 C CA . ASN A 1 86 ? 20.408 -5.552 -5.736 1.00 61.09 86 ASN A CA 1
ATOM 676 C C . ASN A 1 86 ? 20.242 -4.230 -4.970 1.00 61.09 86 ASN A C 1
ATOM 678 O O . ASN A 1 86 ? 20.192 -3.159 -5.556 1.00 61.09 86 ASN A O 1
ATOM 682 N N . GLN A 1 87 ? 20.192 -4.327 -3.637 1.00 52.03 87 GLN A N 1
ATOM 683 C CA . GLN A 1 87 ? 21.036 -3.525 -2.741 1.00 52.03 87 GLN A CA 1
ATOM 684 C C . GLN A 1 87 ? 20.909 -4.051 -1.303 1.00 52.03 87 GLN A C 1
ATOM 686 O O . GLN A 1 87 ? 19.989 -3.715 -0.562 1.00 52.03 87 GLN A O 1
ATOM 691 N N . ARG A 1 88 ? 21.900 -4.832 -0.859 1.00 47.47 88 ARG A N 1
ATOM 692 C CA . ARG A 1 88 ? 22.396 -4.640 0.504 1.00 47.47 88 ARG A CA 1
ATOM 693 C C . ARG A 1 88 ? 23.110 -3.292 0.480 1.00 47.47 88 ARG A C 1
ATOM 695 O O . ARG A 1 88 ? 24.276 -3.231 0.103 1.00 47.47 88 ARG A O 1
ATOM 702 N N . VAL A 1 89 ? 22.414 -2.210 0.821 1.00 50.50 89 VAL A N 1
ATOM 703 C CA . VAL A 1 89 ? 23.108 -1.007 1.291 1.00 50.50 89 VAL A CA 1
ATOM 704 C C . VAL A 1 89 ? 23.803 -1.406 2.586 1.00 50.50 89 VAL A C 1
ATOM 706 O O . VAL A 1 89 ? 23.178 -1.612 3.625 1.00 50.50 89 VAL A O 1
ATOM 709 N N . ASN A 1 90 ? 25.105 -1.640 2.473 1.00 43.16 90 ASN A N 1
ATOM 710 C CA . ASN A 1 90 ? 25.990 -1.791 3.606 1.00 43.16 90 ASN A CA 1
ATOM 711 C C . ASN A 1 90 ? 26.164 -0.391 4.206 1.00 43.16 90 ASN A C 1
ATOM 713 O O . ASN A 1 90 ? 26.888 0.430 3.653 1.00 43.16 90 ASN A O 1
ATOM 717 N N . TRP A 1 91 ? 25.468 -0.107 5.305 1.00 49.69 91 TRP A N 1
ATOM 718 C CA . TRP A 1 91 ? 25.497 1.183 6.008 1.00 49.69 91 TRP A CA 1
ATOM 719 C C . TRP A 1 91 ? 26.841 1.488 6.715 1.00 49.69 91 TRP A C 1
ATOM 721 O O . TRP A 1 91 ? 26.875 2.320 7.612 1.00 49.69 91 TRP A O 1
ATOM 731 N N . PHE A 1 92 ? 27.949 0.832 6.343 1.00 48.66 92 PHE A N 1
ATOM 732 C CA . PHE A 1 92 ? 29.235 0.909 7.056 1.00 48.66 92 PHE A CA 1
ATOM 733 C C . PHE A 1 92 ? 30.440 1.391 6.239 1.00 48.66 92 PHE A C 1
ATOM 735 O O . PHE A 1 92 ? 31.565 1.189 6.682 1.00 48.66 92 PHE A O 1
ATOM 742 N N . LEU A 1 93 ? 30.262 2.040 5.087 1.00 55.16 93 LEU A N 1
ATOM 743 C CA . LEU A 1 93 ? 31.381 2.708 4.403 1.00 55.16 93 LEU A CA 1
ATOM 744 C C . LEU A 1 93 ? 30.945 4.005 3.709 1.00 55.16 93 LEU A C 1
ATOM 746 O O . LEU A 1 93 ? 30.907 4.039 2.484 1.00 55.16 93 LEU A O 1
ATOM 750 N N . LEU A 1 94 ? 30.629 5.037 4.499 1.00 57.03 94 LEU A N 1
ATOM 751 C CA . LEU A 1 94 ? 30.979 6.454 4.290 1.00 57.03 94 LEU A CA 1
ATOM 752 C C . LEU A 1 94 ? 30.958 7.162 5.651 1.00 57.03 94 LEU A C 1
ATOM 754 O O . LEU A 1 94 ? 29.957 6.979 6.379 1.00 57.03 94 LEU A O 1
#

pLDDT: mean 81.5, std 21.92, range [36.44, 98.56]